Protein AF-F8NIX2-F1 (afdb_monomer_lite)

Sequence (182 aa):
MRDELEQVTLSQRKRVGNVVYKYLLDDLEAAGLGRNFKKLESVPSAPLQVYINSRPGYYGAKGSSIIESVLVQIIDLKTTPIHSFWPLSLSRFTRYFLVPFVACTLISEDLKCSLEEAYEEIIASGNAGQNIHLYEENDKQLDKISRAEFGTKMKEHTEIISMRRKELKDIAKECFLEEATK

Organism: Serpula lacrymans var. lacrymans (strain S7.9) (NCBI:txid578457)

pLDDT: mean 79.54, std 11.04, range [46.66, 94.5]

InterPro domains:
  IPR028094 Restriction of telomere capping protein 4, C-terminal [PF14474] (54-133)

Foldseek 3Di:
DLVLLVCLQAPPVSLVPDPLSVVLLVQCVVVVNHRDCPSVQVDPHHDPSLQQLLAQLVQAPVLLQLQLLVSLVSDDLVPRDPVSQPPHDPSCCCRRGVSLVVQLVVQCVVVVHDSVVSSVVSNVSRNVSCVVPPDDPPPVVSVVRHPDPVVVSSVVSVVVVVVVVVVVVVVVVVVVVVVVVD

Secondary structure (DSSP, 8-state):
-HHHHHHHHH-HHHHHT-HHHHHHHHHHHHTTS-SSSHHHHHSSS--HHHHHHTS-TTTHHHHHHHHHHHHHHHS-TTTS-GGGTTTS-HHHHIIIIIHHHHHHHHHHHHHT--HHHHHHHHHHTTTHHHHHS---TT-HHHHHHHSHHHHHHHHHHHHHHHHHHHHHHHHHHHHHHHHTT-

Structure (mmCIF, N/CA/C/O backbone):
data_AF-F8NIX2-F1
#
_entry.id   AF-F8NIX2-F1
#
loop_
_atom_site.group_PDB
_atom_site.id
_atom_site.type_symbol
_atom_site.label_atom_id
_atom_site.label_alt_id
_atom_site.label_comp_id
_atom_site.label_asym_id
_atom_site.label_entity_id
_atom_site.label_seq_id
_atom_site.pdbx_PDB_ins_code
_atom_site.Cartn_x
_atom_site.Cartn_y
_atom_site.Cartn_z
_atom_site.occupancy
_atom_site.B_iso_or_equiv
_atom_site.auth_seq_id
_atom_site.auth_comp_id
_atom_site.auth_asym_id
_atom_site.auth_atom_id
_atom_site.pdbx_PDB_model_num
ATOM 1 N N . MET A 1 1 ? 5.399 -5.158 13.789 1.00 75.81 1 MET A N 1
ATOM 2 C CA . MET A 1 1 ? 5.234 -4.207 12.667 1.00 75.81 1 MET A CA 1
ATOM 3 C C . MET A 1 1 ? 6.540 -3.725 12.010 1.00 75.81 1 MET A C 1
ATOM 5 O O . MET A 1 1 ? 6.661 -3.924 10.810 1.00 75.81 1 MET A O 1
ATOM 9 N N . ARG A 1 2 ? 7.514 -3.094 12.703 1.00 76.81 2 ARG A N 1
ATOM 10 C CA . ARG A 1 2 ? 8.703 -2.487 12.036 1.00 76.81 2 ARG A CA 1
ATOM 11 C C . ARG A 1 2 ? 9.518 -3.479 11.195 1.00 76.81 2 ARG A C 1
ATOM 13 O O . ARG A 1 2 ? 9.758 -3.213 10.022 1.00 76.81 2 ARG A O 1
ATOM 20 N N . ASP A 1 3 ? 9.871 -4.623 11.772 1.00 81.62 3 ASP A N 1
ATOM 21 C CA . ASP A 1 3 ? 10.661 -5.650 11.079 1.00 81.62 3 ASP A CA 1
ATOM 22 C C . ASP A 1 3 ? 9.901 -6.229 9.882 1.00 81.62 3 ASP A C 1
ATOM 24 O O . ASP A 1 3 ? 10.472 -6.490 8.830 1.00 81.62 3 ASP A O 1
ATOM 28 N N . GLU A 1 4 ? 8.585 -6.388 10.008 1.00 83.81 4 GLU A N 1
ATOM 29 C CA . GLU A 1 4 ? 7.741 -6.906 8.934 1.00 83.81 4 GLU A CA 1
ATOM 30 C C . GLU A 1 4 ? 7.622 -5.913 7.774 1.00 83.81 4 GLU A C 1
ATOM 32 O O . GLU A 1 4 ? 7.772 -6.307 6.617 1.00 83.81 4 GLU A O 1
ATOM 37 N N . LEU A 1 5 ? 7.457 -4.621 8.081 1.00 85.69 5 LEU A N 1
ATOM 38 C CA . LEU A 1 5 ? 7.479 -3.537 7.101 1.00 85.69 5 LEU A CA 1
ATOM 39 C C . LEU A 1 5 ? 8.807 -3.510 6.333 1.00 85.69 5 LEU A C 1
ATOM 41 O O . LEU A 1 5 ? 8.814 -3.385 5.108 1.00 85.69 5 LEU A O 1
ATOM 45 N N . GLU A 1 6 ? 9.933 -3.660 7.030 1.00 84.38 6 GLU A N 1
ATOM 46 C CA . GLU A 1 6 ? 11.252 -3.735 6.402 1.00 84.38 6 GLU A CA 1
ATOM 47 C C . GLU A 1 6 ? 11.368 -4.969 5.495 1.00 84.38 6 GLU A C 1
ATOM 49 O O . GLU A 1 6 ? 11.780 -4.857 4.339 1.00 84.38 6 GLU A O 1
ATOM 54 N N . GLN A 1 7 ? 10.910 -6.135 5.956 1.00 86.19 7 GLN A N 1
ATOM 55 C CA . GLN A 1 7 ? 10.922 -7.371 5.169 1.00 86.19 7 GLN A CA 1
ATOM 56 C C . GLN A 1 7 ? 10.080 -7.260 3.891 1.00 86.19 7 GLN A C 1
ATOM 58 O O . GLN A 1 7 ? 10.563 -7.624 2.816 1.00 86.19 7 GLN A O 1
ATOM 63 N N . VAL A 1 8 ? 8.849 -6.738 3.965 1.00 86.88 8 VAL A N 1
ATOM 64 C CA . VAL A 1 8 ? 8.004 -6.553 2.771 1.00 86.88 8 VAL A CA 1
ATOM 65 C C . VAL A 1 8 ? 8.493 -5.406 1.888 1.00 86.88 8 VAL A C 1
ATOM 67 O O . VAL A 1 8 ? 8.231 -5.407 0.688 1.00 86.88 8 VAL A O 1
ATOM 70 N N . THR A 1 9 ? 9.256 -4.454 2.423 1.00 85.50 9 THR A N 1
ATOM 71 C CA . THR A 1 9 ? 9.874 -3.390 1.620 1.00 85.50 9 THR A CA 1
ATOM 72 C C . THR A 1 9 ? 11.096 -3.909 0.869 1.00 85.50 9 THR A C 1
ATOM 74 O O . THR A 1 9 ? 11.211 -3.680 -0.332 1.00 85.50 9 THR A O 1
ATOM 77 N N . LEU A 1 10 ? 11.982 -4.666 1.517 1.00 83.62 10 LEU A N 1
ATOM 78 C CA . LEU A 1 10 ? 13.272 -5.070 0.947 1.00 83.62 10 LEU A CA 1
ATOM 79 C C . LEU A 1 10 ? 13.229 -6.397 0.178 1.00 83.62 10 LEU A C 1
ATOM 81 O O . LEU A 1 10 ? 14.009 -6.592 -0.752 1.00 83.62 10 LEU A O 1
ATOM 85 N N . SER A 1 11 ? 12.326 -7.318 0.525 1.00 83.25 11 SER A N 1
ATOM 86 C CA . SER A 1 11 ? 12.338 -8.680 -0.016 1.00 83.25 11 SER A CA 1
ATOM 87 C C . SER A 1 11 ? 11.112 -8.992 -0.867 1.00 83.25 11 SER A C 1
ATOM 89 O O . SER A 1 11 ? 9.999 -9.172 -0.371 1.00 83.25 11 SER A O 1
ATOM 91 N N . GLN A 1 12 ? 11.335 -9.183 -2.170 1.00 80.19 12 GLN A N 1
ATOM 92 C CA . GLN A 1 12 ? 10.285 -9.644 -3.083 1.00 80.19 12 GLN A CA 1
ATOM 93 C C . GLN A 1 12 ? 9.720 -11.004 -2.665 1.00 80.19 12 GLN A C 1
ATOM 95 O O . GLN A 1 12 ? 8.513 -11.214 -2.742 1.00 80.19 12 GLN A O 1
ATOM 100 N N . ARG A 1 13 ? 10.566 -11.914 -2.163 1.00 81.75 13 ARG A N 1
ATOM 101 C CA . ARG A 1 13 ? 10.117 -13.228 -1.682 1.00 81.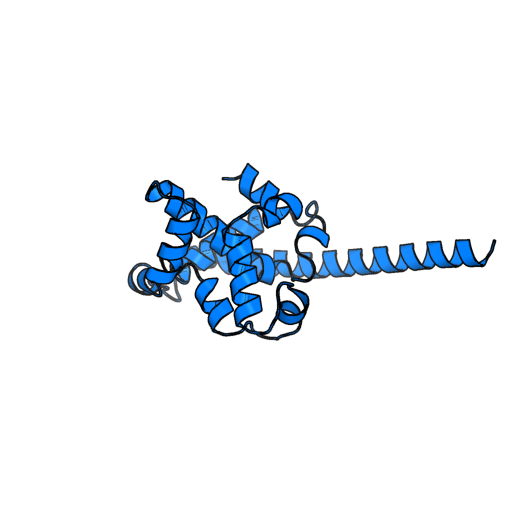75 13 ARG A CA 1
ATOM 102 C C . ARG A 1 13 ? 9.131 -13.087 -0.521 1.00 81.75 13 ARG A C 1
ATOM 104 O O . ARG A 1 13 ? 8.140 -13.806 -0.486 1.00 81.75 13 ARG A O 1
ATOM 111 N N . LYS A 1 14 ? 9.394 -12.166 0.410 1.00 84.50 14 LYS A N 1
ATOM 112 C CA . LYS A 1 14 ? 8.500 -11.907 1.547 1.00 84.50 14 LYS A CA 1
ATOM 113 C C . LYS A 1 14 ? 7.189 -11.257 1.103 1.00 84.50 14 LYS A C 1
ATOM 115 O O . LYS A 1 14 ? 6.147 -11.616 1.634 1.00 84.50 14 LYS A O 1
ATOM 120 N N . ARG A 1 15 ? 7.220 -10.393 0.080 1.00 87.94 15 ARG A N 1
ATOM 121 C CA . ARG A 1 15 ? 6.002 -9.809 -0.512 1.00 87.94 15 ARG A CA 1
ATOM 122 C C . ARG A 1 15 ? 5.093 -10.825 -1.177 1.00 87.94 15 ARG A C 1
ATOM 124 O O . ARG A 1 15 ? 3.893 -10.759 -0.983 1.00 87.94 15 ARG A O 1
ATOM 131 N N . VAL A 1 16 ? 5.641 -11.762 -1.948 1.00 83.06 16 VAL A N 1
ATOM 132 C CA . VAL A 1 16 ? 4.820 -12.743 -2.682 1.00 83.06 16 VAL A CA 1
ATOM 133 C C . VAL A 1 16 ? 3.971 -13.607 -1.739 1.00 83.06 16 VAL A C 1
ATOM 135 O O . VAL A 1 16 ? 2.891 -14.038 -2.125 1.00 83.06 16 VAL A O 1
ATOM 138 N N . GLY A 1 17 ? 4.426 -13.828 -0.502 1.00 82.12 17 GLY A N 1
ATOM 139 C CA . GLY A 1 17 ? 3.650 -14.523 0.528 1.00 82.12 17 GLY A CA 1
ATOM 140 C C . GLY A 1 17 ? 2.674 -13.641 1.316 1.00 82.12 17 GLY A C 1
ATOM 141 O O . GLY A 1 17 ? 1.972 -14.161 2.173 1.00 82.12 17 GLY A O 1
ATOM 142 N N . ASN A 1 18 ? 2.640 -12.329 1.076 1.00 90.38 18 ASN A N 1
ATOM 143 C CA . ASN A 1 18 ? 1.784 -11.396 1.801 1.00 90.38 18 ASN A CA 1
ATOM 144 C C . ASN A 1 18 ? 0.421 -11.248 1.105 1.00 90.38 18 ASN A C 1
ATOM 146 O O . ASN A 1 18 ? 0.353 -11.000 -0.101 1.00 90.38 18 ASN A O 1
ATOM 150 N N . VAL A 1 19 ? -0.664 -11.359 1.872 1.00 91.12 19 VAL A N 1
ATOM 151 C CA . VAL A 1 19 ? -2.031 -11.321 1.332 1.00 91.12 19 VAL A CA 1
ATOM 152 C C . VAL A 1 19 ? -2.386 -9.980 0.687 1.00 91.12 19 VAL A C 1
ATOM 154 O O . VAL A 1 19 ? -2.926 -9.957 -0.415 1.00 91.12 19 VAL A O 1
ATOM 157 N N . VAL A 1 20 ? -1.985 -8.857 1.286 1.00 91.56 20 VAL A N 1
ATOM 158 C CA . VAL A 1 20 ? -2.256 -7.517 0.738 1.00 91.56 20 VAL A CA 1
ATOM 159 C C . VAL A 1 20 ? -1.549 -7.337 -0.607 1.00 91.56 20 VAL A C 1
ATOM 161 O O . VAL A 1 20 ? -2.107 -6.775 -1.549 1.00 91.56 20 VAL A O 1
ATOM 164 N N . TYR A 1 21 ? -0.330 -7.871 -0.733 1.00 92.25 21 TYR A N 1
ATOM 165 C CA . TYR A 1 21 ? 0.396 -7.869 -2.002 1.00 92.25 21 TYR A CA 1
ATOM 166 C C . TYR A 1 21 ? -0.322 -8.705 -3.066 1.00 92.25 21 TYR A C 1
ATOM 168 O O . TYR A 1 21 ? -0.416 -8.287 -4.219 1.00 92.25 21 TYR A O 1
ATOM 176 N N . LYS A 1 22 ? -0.844 -9.875 -2.682 1.00 92.94 22 LYS A N 1
ATOM 177 C CA . LYS A 1 22 ? -1.629 -10.737 -3.569 1.00 92.94 22 LYS A CA 1
ATOM 178 C C . LYS A 1 22 ? -2.894 -10.027 -4.059 1.00 92.94 22 LYS A C 1
ATOM 180 O O . LYS A 1 22 ? -3.124 -10.021 -5.263 1.00 92.94 22 LYS A O 1
ATOM 185 N N . TYR A 1 23 ? -3.643 -9.367 -3.177 1.00 92.12 23 TYR A N 1
ATOM 186 C CA . TYR A 1 23 ? -4.849 -8.631 -3.564 1.00 92.12 23 TYR A CA 1
ATOM 187 C C . TYR A 1 23 ? -4.561 -7.473 -4.514 1.00 92.12 23 TYR A C 1
ATOM 189 O O . TYR A 1 23 ? -5.266 -7.318 -5.506 1.00 92.12 23 TYR A O 1
ATOM 197 N N . LEU A 1 24 ? -3.458 -6.743 -4.320 1.00 91.50 24 LEU A N 1
ATOM 198 C CA . LEU A 1 24 ? -3.023 -5.758 -5.311 1.00 91.50 24 LEU A CA 1
ATOM 199 C C . LEU A 1 24 ? -2.782 -6.402 -6.688 1.00 91.50 24 LEU A C 1
ATOM 201 O O . LEU A 1 24 ? -3.154 -5.829 -7.708 1.00 91.50 24 LEU A O 1
ATOM 205 N N . LEU A 1 25 ? -2.145 -7.575 -6.755 1.00 92.38 25 LEU A N 1
ATOM 206 C CA . LEU A 1 25 ? -1.938 -8.263 -8.035 1.00 92.38 25 LEU A CA 1
ATOM 207 C C . LEU A 1 25 ? -3.256 -8.731 -8.666 1.00 92.38 25 LEU A C 1
ATOM 209 O O . LEU A 1 25 ? -3.385 -8.655 -9.889 1.00 92.38 25 LEU A O 1
ATOM 213 N N . ASP A 1 26 ? -4.210 -9.177 -7.851 1.00 92.62 26 ASP A N 1
ATOM 214 C CA . ASP A 1 26 ? -5.545 -9.593 -8.289 1.00 92.62 26 ASP A CA 1
ATOM 215 C C . ASP A 1 26 ? -6.339 -8.399 -8.843 1.00 92.62 26 ASP A C 1
ATOM 217 O O . ASP A 1 26 ? -6.904 -8.485 -9.935 1.00 92.62 26 ASP A O 1
ATOM 221 N N . ASP A 1 27 ? -6.279 -7.244 -8.177 1.00 90.94 27 ASP A N 1
ATOM 222 C CA . ASP A 1 27 ? -6.886 -5.992 -8.643 1.00 90.94 27 ASP A CA 1
ATOM 223 C C . ASP A 1 27 ? -6.307 -5.532 -9.986 1.00 90.94 27 ASP A C 1
ATOM 225 O O . ASP A 1 27 ? -7.025 -5.056 -10.871 1.00 90.94 27 ASP A O 1
ATOM 229 N N . LEU A 1 28 ? -4.992 -5.677 -10.168 1.00 91.88 28 LEU A N 1
ATOM 230 C CA . LEU A 1 28 ? -4.330 -5.339 -11.427 1.00 91.88 28 LEU A CA 1
ATOM 231 C C . LEU A 1 28 ? -4.724 -6.290 -12.556 1.00 91.88 28 LEU A C 1
ATOM 233 O O . LEU A 1 28 ? -4.898 -5.854 -13.697 1.00 91.88 28 LEU A O 1
ATOM 237 N N . GLU A 1 29 ? -4.869 -7.577 -12.256 1.00 93.31 29 GLU A N 1
ATOM 238 C CA . GLU A 1 29 ? -5.353 -8.565 -13.212 1.00 93.31 29 GLU A CA 1
ATOM 239 C C . GLU A 1 29 ? -6.797 -8.276 -13.629 1.00 93.31 29 GLU A C 1
ATOM 241 O O . GLU A 1 29 ? -7.063 -8.163 -14.828 1.00 93.31 29 GLU A O 1
ATOM 246 N N . ALA A 1 30 ? -7.687 -8.036 -12.664 1.00 91.31 30 ALA A N 1
ATOM 247 C CA . ALA A 1 30 ? -9.081 -7.668 -12.906 1.00 91.31 30 ALA A CA 1
ATOM 248 C C . ALA A 1 30 ? -9.213 -6.373 -13.728 1.00 91.31 30 ALA A C 1
ATOM 250 O O . ALA A 1 30 ? -10.105 -6.248 -14.566 1.00 91.31 30 ALA A O 1
ATOM 251 N N . ALA A 1 31 ? -8.286 -5.427 -13.553 1.00 89.88 31 ALA A N 1
ATOM 252 C CA . ALA A 1 31 ? -8.230 -4.189 -14.326 1.00 89.88 31 ALA A CA 1
ATOM 253 C C . ALA A 1 31 ? -7.566 -4.328 -15.717 1.00 89.88 31 ALA A C 1
ATOM 255 O O . ALA A 1 31 ? -7.331 -3.321 -16.388 1.00 89.88 31 ALA A O 1
ATOM 256 N N . GLY A 1 32 ? -7.207 -5.540 -16.160 1.00 89.50 32 GLY A N 1
ATOM 257 C CA . GLY A 1 32 ? -6.559 -5.781 -17.460 1.00 89.50 32 GLY A CA 1
ATOM 258 C C . GLY A 1 32 ? -5.083 -5.356 -17.528 1.00 89.50 32 GLY A C 1
ATOM 259 O O . GLY A 1 32 ? -4.450 -5.383 -18.595 1.00 89.50 32 GLY A O 1
ATOM 260 N N . LEU A 1 33 ? -4.492 -4.985 -16.388 1.00 88.31 33 LEU A N 1
ATOM 261 C CA . LEU A 1 33 ? -3.075 -4.640 -16.278 1.00 88.31 33 LEU A CA 1
ATOM 262 C C . LEU A 1 33 ? -2.186 -5.889 -16.133 1.00 88.31 33 LEU A C 1
ATOM 264 O O . LEU A 1 33 ? -0.998 -5.846 -16.464 1.00 88.31 33 LEU A O 1
ATOM 268 N N . GLY A 1 34 ? -2.787 -7.017 -15.750 1.00 89.50 34 GLY A N 1
ATOM 269 C CA . GLY A 1 34 ? -2.106 -8.284 -15.492 1.00 89.50 34 GLY A CA 1
ATOM 270 C C . GLY A 1 34 ? -1.354 -8.276 -14.159 1.00 89.50 34 GLY A C 1
ATOM 271 O O . GLY A 1 34 ? -1.281 -7.264 -13.469 1.00 89.50 34 GLY A O 1
ATOM 272 N N . ARG A 1 35 ? -0.736 -9.405 -13.804 1.00 86.81 35 ARG A N 1
ATOM 273 C CA . ARG A 1 35 ? -0.067 -9.603 -12.504 1.00 86.81 35 ARG A CA 1
ATOM 274 C C . ARG A 1 35 ? 1.366 -9.063 -12.451 1.00 86.81 35 ARG A C 1
ATOM 276 O O . ARG A 1 35 ? 2.290 -9.735 -11.998 1.00 86.81 35 ARG A O 1
ATOM 283 N N . ASN A 1 36 ? 1.586 -7.861 -12.977 1.00 83.38 36 ASN A N 1
ATOM 284 C CA . ASN A 1 36 ? 2.855 -7.151 -12.832 1.00 83.38 36 ASN A CA 1
ATOM 285 C C . ASN A 1 36 ? 2.647 -5.635 -12.850 1.00 83.38 36 ASN A C 1
ATOM 287 O O . ASN A 1 36 ? 1.669 -5.122 -13.386 1.00 83.38 36 ASN A O 1
ATOM 291 N N . PHE A 1 37 ? 3.619 -4.899 -12.317 1.00 87.44 37 PHE A N 1
ATOM 292 C CA . PHE A 1 37 ? 3.472 -3.455 -12.175 1.00 87.44 37 PHE A CA 1
ATOM 293 C C . PHE A 1 37 ? 3.892 -2.632 -13.401 1.00 87.44 37 PHE A C 1
ATOM 295 O O . PHE A 1 37 ? 3.788 -1.408 -13.360 1.00 87.44 37 PHE A O 1
ATOM 302 N N . LYS A 1 38 ? 4.364 -3.248 -14.499 1.00 86.88 38 LYS A N 1
ATOM 303 C CA . LYS A 1 38 ? 4.883 -2.490 -15.656 1.00 86.88 38 LYS A CA 1
ATOM 304 C C . LYS A 1 38 ? 3.799 -1.616 -16.277 1.00 86.88 38 LYS A C 1
ATOM 306 O O . LYS A 1 38 ? 4.034 -0.440 -16.539 1.00 86.88 38 LYS A O 1
ATOM 311 N N . LYS A 1 39 ? 2.608 -2.187 -16.484 1.00 86.94 39 LYS A N 1
ATOM 312 C CA . LYS A 1 39 ? 1.482 -1.441 -17.053 1.00 86.94 39 LYS A CA 1
ATOM 313 C C . LYS A 1 39 ? 0.959 -0.385 -16.083 1.00 86.94 39 LYS A C 1
ATOM 315 O O . LYS A 1 39 ? 0.644 0.717 -16.519 1.00 86.94 39 LYS A O 1
ATOM 320 N N . LEU A 1 40 ? 0.942 -0.690 -14.781 1.00 87.25 40 LEU A N 1
ATOM 321 C CA . LEU A 1 40 ? 0.563 0.278 -13.754 1.00 87.25 40 LEU A CA 1
ATOM 322 C C . LEU A 1 40 ? 1.487 1.503 -13.775 1.00 87.25 40 LEU A C 1
ATOM 324 O O . LEU A 1 40 ? 0.988 2.621 -13.790 1.00 87.25 40 LEU A O 1
ATOM 328 N N . GLU A 1 41 ? 2.808 1.316 -13.836 1.00 87.50 41 GLU A N 1
ATOM 329 C CA . GLU A 1 41 ? 3.754 2.441 -13.911 1.00 87.50 41 GLU A CA 1
ATOM 330 C C . GLU A 1 41 ? 3.575 3.267 -15.194 1.00 87.50 41 GLU A C 1
ATOM 332 O O . GLU A 1 41 ? 3.731 4.484 -15.171 1.00 87.50 41 GLU A O 1
ATOM 337 N N . SER A 1 42 ? 3.221 2.618 -16.309 1.00 84.31 4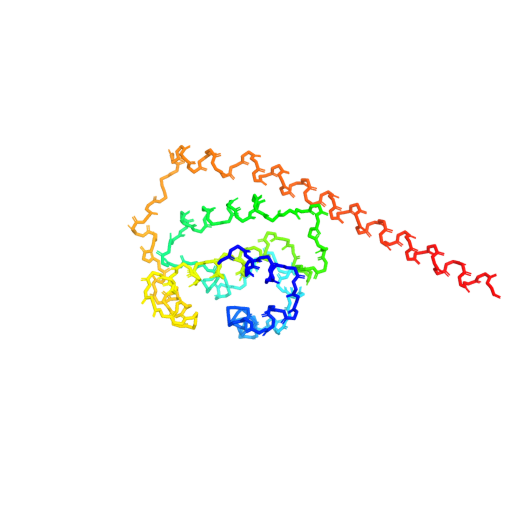2 SER A N 1
ATOM 338 C CA . SER A 1 42 ? 3.089 3.282 -17.612 1.00 84.31 42 SER A CA 1
ATOM 339 C C . SER A 1 42 ? 1.847 4.164 -17.765 1.00 84.31 42 SER A C 1
ATOM 341 O O . SER A 1 42 ? 1.803 4.987 -18.678 1.00 84.31 42 SER A O 1
ATOM 343 N N . VAL A 1 43 ? 0.837 4.003 -16.902 1.00 81.31 43 VAL A N 1
ATOM 344 C CA . VAL A 1 43 ? -0.386 4.814 -16.950 1.00 81.31 43 VAL A CA 1
ATOM 345 C C . VAL A 1 43 ? -0.284 6.015 -16.003 1.00 81.31 43 VAL A C 1
ATOM 347 O O . VAL A 1 43 ? 0.176 5.858 -14.868 1.00 81.31 43 VAL A O 1
ATOM 350 N N . PRO A 1 44 ? -0.736 7.214 -16.419 1.00 79.56 44 PRO A N 1
ATOM 351 C CA . PRO A 1 44 ? -0.628 8.428 -15.606 1.00 79.56 44 PRO A CA 1
ATOM 352 C C . PRO A 1 44 ? -1.412 8.325 -14.291 1.00 79.56 44 PRO A C 1
ATOM 354 O O . PRO A 1 44 ? -0.991 8.863 -13.270 1.00 79.56 44 PRO A O 1
ATOM 357 N N . SER A 1 45 ? -2.516 7.580 -14.297 1.00 81.25 45 SER A N 1
ATOM 358 C CA . SER A 1 45 ? -3.318 7.254 -13.122 1.00 81.25 45 SER A CA 1
ATOM 359 C C . SER A 1 45 ? -3.657 5.765 -13.111 1.00 81.25 45 SER A C 1
ATOM 361 O O . SER A 1 45 ? -3.825 5.144 -14.161 1.00 81.25 45 SER A O 1
ATOM 363 N N . ALA A 1 46 ? -3.730 5.170 -11.917 1.00 85.31 46 ALA A N 1
ATOM 364 C CA . ALA A 1 46 ? -4.218 3.802 -11.783 1.00 85.31 46 ALA A CA 1
ATOM 365 C C . ALA A 1 46 ? -5.701 3.714 -12.186 1.00 85.31 46 ALA A C 1
ATOM 367 O O . ALA A 1 46 ? -6.442 4.676 -11.957 1.00 85.31 46 ALA A O 1
ATOM 368 N N . PRO A 1 47 ? -6.153 2.566 -12.726 1.00 88.38 47 PRO A N 1
ATOM 369 C CA . PRO A 1 47 ? -7.572 2.286 -12.895 1.00 88.38 47 PRO A CA 1
ATOM 370 C C . PRO A 1 47 ? -8.340 2.547 -11.600 1.00 88.38 47 PRO A C 1
ATOM 372 O O . PRO A 1 47 ? -7.829 2.280 -10.509 1.00 88.38 47 PRO A O 1
ATOM 375 N N . LEU A 1 48 ? -9.568 3.054 -11.725 1.00 84.50 48 LEU A N 1
ATOM 376 C CA . LEU A 1 48 ? -10.360 3.510 -10.583 1.00 84.50 48 LEU A CA 1
ATOM 377 C C . LEU A 1 48 ? -10.474 2.440 -9.490 1.00 84.50 48 LEU A C 1
ATOM 379 O O . LEU A 1 48 ? -10.297 2.762 -8.322 1.00 84.50 48 LEU A O 1
ATOM 383 N N . GLN A 1 49 ? -10.690 1.177 -9.866 1.00 84.06 49 GLN A N 1
ATOM 384 C CA . GLN A 1 49 ? -10.829 0.090 -8.898 1.00 84.06 49 GLN A CA 1
ATOM 385 C C . GLN A 1 49 ? -9.538 -0.170 -8.113 1.00 84.06 49 GLN A C 1
ATOM 387 O O . GLN A 1 49 ? -9.574 -0.236 -6.891 1.00 84.06 49 GLN A O 1
ATOM 392 N N . VAL A 1 50 ? -8.390 -0.216 -8.797 1.00 86.44 50 VAL A N 1
ATOM 393 C CA . VAL A 1 50 ? -7.068 -0.360 -8.161 1.00 86.44 50 VAL A CA 1
ATOM 394 C C . VAL A 1 50 ? -6.820 0.799 -7.197 1.00 86.44 50 VAL A C 1
ATOM 396 O O . VAL A 1 50 ? -6.314 0.609 -6.095 1.00 86.44 50 VAL A O 1
ATOM 399 N N . TYR A 1 51 ? -7.193 2.016 -7.603 1.00 85.25 51 TYR A N 1
ATOM 400 C CA . TYR A 1 51 ? -7.088 3.187 -6.743 1.00 85.25 51 TYR A CA 1
ATOM 401 C C . TYR A 1 51 ? -7.990 3.077 -5.512 1.00 85.25 51 TYR A C 1
ATOM 403 O O . TYR A 1 51 ? -7.496 3.290 -4.413 1.00 85.25 51 TYR A O 1
ATOM 411 N N . ILE A 1 52 ? -9.271 2.734 -5.675 1.00 81.75 52 ILE A N 1
ATOM 412 C CA . ILE A 1 52 ? -10.229 2.600 -4.568 1.00 81.75 52 ILE A CA 1
ATOM 413 C C . ILE A 1 52 ? -9.763 1.530 -3.579 1.00 81.75 52 ILE A C 1
ATOM 415 O O . ILE A 1 52 ? -9.668 1.821 -2.392 1.00 81.75 52 ILE A O 1
ATOM 419 N N . ASN A 1 53 ? -9.389 0.347 -4.065 1.00 83.88 53 ASN A N 1
ATOM 420 C CA . ASN A 1 53 ? -8.992 -0.780 -3.218 1.00 83.88 53 ASN A CA 1
ATOM 421 C C . ASN A 1 53 ? -7.658 -0.555 -2.493 1.00 83.88 53 ASN A C 1
ATOM 423 O O . ASN A 1 53 ? -7.382 -1.163 -1.464 1.00 83.88 53 ASN A O 1
ATOM 427 N N . SER A 1 54 ? -6.829 0.355 -3.007 1.00 82.31 54 SER A N 1
ATOM 428 C CA . SER A 1 54 ? -5.580 0.759 -2.357 1.00 82.31 54 SER A CA 1
ATOM 429 C C . SER A 1 54 ? -5.749 1.926 -1.381 1.00 82.31 54 SER A C 1
ATOM 431 O O . SER A 1 54 ? -4.772 2.369 -0.775 1.00 82.31 54 SER A O 1
ATOM 433 N N . ARG A 1 55 ? -6.954 2.487 -1.234 1.00 81.00 55 ARG A N 1
ATOM 434 C CA . ARG A 1 55 ? -7.210 3.517 -0.224 1.00 81.00 55 ARG A CA 1
ATOM 435 C C . ARG A 1 55 ? -7.674 2.837 1.055 1.00 81.00 55 ARG A C 1
ATOM 437 O O . ARG A 1 55 ? -8.674 2.131 1.014 1.00 81.00 55 ARG A O 1
ATOM 444 N N . PRO A 1 56 ? -7.025 3.090 2.201 1.00 76.06 56 PRO A N 1
ATOM 445 C CA . PRO A 1 56 ? -7.515 2.603 3.477 1.00 76.06 56 PRO A CA 1
ATOM 446 C C . PRO A 1 56 ? -8.782 3.377 3.869 1.00 76.06 56 PRO A C 1
ATOM 448 O O . PRO A 1 56 ? -8.721 4.388 4.571 1.00 76.06 56 PRO A O 1
ATOM 451 N N . GLY A 1 57 ? -9.934 2.918 3.374 1.00 76.94 57 GLY A N 1
ATOM 452 C CA . GLY A 1 57 ? -11.245 3.542 3.556 1.00 76.94 57 GLY A CA 1
ATOM 453 C C . GLY A 1 57 ? -11.606 3.780 5.018 1.00 76.94 57 GLY A C 1
ATOM 454 O O . GLY A 1 57 ? -12.131 4.839 5.369 1.00 76.94 57 GLY A O 1
ATOM 455 N N . TYR A 1 58 ? -11.198 2.840 5.870 1.00 77.44 58 TYR A N 1
ATOM 456 C CA . TYR A 1 58 ? -11.294 2.896 7.327 1.00 77.44 58 TYR A CA 1
ATOM 457 C C . TYR A 1 58 ? -10.667 4.169 7.925 1.00 77.44 58 TYR A C 1
ATOM 459 O O . TYR A 1 58 ? -11.286 4.860 8.728 1.00 77.44 58 TYR A O 1
ATOM 467 N N . TYR A 1 59 ? -9.466 4.548 7.474 1.00 82.00 59 TYR A N 1
ATOM 468 C CA . TYR A 1 59 ? -8.729 5.712 7.987 1.00 82.00 59 TYR A CA 1
ATOM 469 C C . TYR A 1 59 ? -8.946 6.997 7.167 1.00 82.00 59 TYR A C 1
ATOM 471 O O . TYR A 1 59 ? -8.539 8.090 7.575 1.00 82.00 59 TYR A O 1
ATOM 479 N N . GLY A 1 60 ? -9.571 6.885 5.993 1.00 80.69 60 GLY A N 1
ATOM 480 C CA . GLY A 1 60 ? -9.846 8.010 5.107 1.00 80.69 60 GLY A CA 1
ATOM 481 C C . GLY A 1 60 ? -8.587 8.667 4.532 1.00 80.69 60 GLY A C 1
ATOM 482 O O . GLY A 1 60 ? -7.457 8.189 4.675 1.00 80.69 60 GLY A O 1
ATOM 483 N N . ALA A 1 61 ? -8.777 9.798 3.846 1.00 78.44 61 ALA A N 1
ATOM 484 C CA . ALA A 1 61 ? -7.681 10.519 3.193 1.00 78.44 61 ALA A CA 1
ATOM 485 C C . ALA A 1 61 ? -6.654 11.058 4.204 1.00 78.44 61 ALA A C 1
ATOM 487 O O . ALA A 1 61 ? -5.454 10.963 3.963 1.00 78.44 61 ALA A O 1
ATOM 488 N N . LYS A 1 62 ? -7.116 11.559 5.358 1.00 81.06 62 LYS A N 1
ATOM 489 C CA . LYS A 1 62 ? -6.252 12.070 6.429 1.00 81.06 62 LYS A CA 1
ATOM 490 C C . LYS A 1 62 ? -5.325 10.989 6.983 1.00 81.06 62 LYS A C 1
ATOM 492 O O . LYS A 1 62 ? -4.114 11.192 7.009 1.00 81.06 62 LYS A O 1
ATOM 497 N N . GLY A 1 63 ? -5.868 9.835 7.374 1.00 83.56 63 GLY A N 1
ATOM 498 C CA . GLY A 1 63 ? -5.047 8.741 7.888 1.00 83.56 63 GLY A CA 1
ATOM 499 C C . GLY A 1 63 ? -4.122 8.146 6.826 1.00 83.56 63 GLY A C 1
ATOM 500 O O . GLY A 1 63 ? -2.957 7.893 7.119 1.00 83.56 63 GLY A O 1
ATOM 501 N N . SER A 1 64 ? -4.582 8.044 5.571 1.00 83.50 64 SER A N 1
ATOM 502 C CA . SER A 1 64 ? -3.725 7.649 4.438 1.00 83.50 64 SER A CA 1
ATOM 503 C C . SER A 1 64 ? -2.493 8.549 4.316 1.00 83.50 64 SER A C 1
ATOM 505 O O . SER A 1 64 ? -1.376 8.049 4.205 1.00 83.50 64 SER A O 1
ATOM 507 N N . SER A 1 65 ? -2.687 9.872 4.377 1.00 82.00 65 SER A N 1
ATOM 508 C CA . SER A 1 65 ? -1.597 10.847 4.288 1.00 82.00 65 SER A CA 1
ATOM 509 C C . SER A 1 65 ? -0.630 10.737 5.464 1.00 82.00 65 SER A C 1
ATOM 511 O O . SER A 1 65 ? 0.577 10.799 5.258 1.00 82.00 65 SER A O 1
ATOM 513 N N . ILE A 1 66 ? -1.131 10.524 6.686 1.00 84.31 66 ILE A N 1
ATOM 514 C CA . ILE A 1 66 ? -0.279 10.321 7.867 1.00 84.31 66 ILE A CA 1
ATOM 515 C C . ILE A 1 66 ? 0.583 9.065 7.692 1.00 84.31 66 ILE A C 1
ATOM 517 O O . ILE A 1 66 ? 1.798 9.133 7.875 1.00 84.31 66 ILE A O 1
ATOM 521 N N . ILE A 1 67 ? -0.019 7.941 7.286 1.00 88.50 67 ILE A N 1
ATOM 522 C CA . ILE A 1 67 ? 0.704 6.687 7.034 1.00 88.50 67 ILE A CA 1
ATOM 523 C C . ILE A 1 67 ? 1.759 6.892 5.936 1.00 88.50 67 ILE A C 1
ATOM 525 O O . ILE A 1 67 ? 2.920 6.538 6.134 1.00 88.50 67 ILE A O 1
ATOM 529 N N . GLU A 1 68 ? 1.394 7.506 4.805 1.00 85.19 68 GLU A N 1
ATOM 530 C CA . GLU A 1 68 ? 2.316 7.779 3.693 1.00 85.19 68 GLU A CA 1
ATOM 531 C C . GLU A 1 68 ? 3.495 8.666 4.138 1.00 85.19 68 GLU A C 1
ATOM 533 O O . GLU A 1 68 ? 4.651 8.355 3.836 1.00 85.19 68 GLU A O 1
ATOM 538 N N . SER A 1 69 ? 3.239 9.724 4.914 1.00 80.50 69 SER A N 1
ATOM 539 C CA . SER A 1 69 ? 4.285 10.608 5.441 1.00 80.50 69 SER A CA 1
ATOM 540 C C . SER A 1 69 ? 5.231 9.899 6.409 1.00 80.50 69 SER A C 1
ATOM 542 O O . SER A 1 69 ? 6.442 10.111 6.335 1.00 80.50 69 SER A O 1
ATOM 544 N N . VAL A 1 70 ? 4.711 9.041 7.290 1.00 84.88 70 VAL A N 1
ATOM 545 C CA . VAL A 1 70 ? 5.527 8.260 8.232 1.00 84.88 70 VAL A CA 1
ATOM 546 C C . VAL A 1 70 ? 6.374 7.225 7.489 1.00 84.88 70 VAL A C 1
ATOM 548 O O . VAL A 1 70 ? 7.572 7.107 7.746 1.00 84.88 70 VAL A O 1
ATOM 551 N N . LEU A 1 71 ? 5.795 6.522 6.512 1.00 85.69 71 LEU A N 1
ATOM 552 C CA . LEU A 1 71 ? 6.505 5.524 5.708 1.00 85.69 71 LEU A CA 1
ATOM 553 C C . LEU A 1 71 ? 7.721 6.118 4.993 1.00 85.69 71 LEU A C 1
ATOM 555 O O . LEU A 1 71 ? 8.800 5.533 5.024 1.00 85.69 71 LEU A O 1
ATOM 559 N N . VAL A 1 72 ? 7.586 7.308 4.410 1.00 75.44 72 VAL A N 1
ATOM 560 C CA . VAL A 1 72 ? 8.696 7.980 3.710 1.00 75.44 72 VAL A CA 1
ATOM 561 C C . VAL A 1 72 ? 9.809 8.443 4.656 1.00 75.44 72 VAL A C 1
ATOM 563 O O . VAL A 1 72 ? 10.942 8.645 4.224 1.00 75.44 72 VAL A O 1
ATOM 566 N N . GLN A 1 73 ? 9.532 8.588 5.952 1.00 75.44 73 GLN A N 1
ATOM 567 C CA . GLN A 1 73 ? 10.569 8.862 6.948 1.00 75.44 73 GLN A CA 1
ATOM 568 C C . GLN A 1 73 ? 11.284 7.594 7.422 1.00 75.44 73 GLN A C 1
ATOM 570 O O . GLN A 1 73 ? 12.468 7.662 7.746 1.00 75.44 73 GLN A O 1
ATOM 575 N N . ILE A 1 74 ? 10.579 6.460 7.466 1.00 78.88 74 ILE A N 1
ATOM 576 C CA . ILE A 1 74 ? 11.112 5.182 7.957 1.00 78.88 74 ILE A CA 1
ATOM 577 C C . ILE A 1 74 ? 11.903 4.443 6.874 1.00 78.88 74 ILE A C 1
ATOM 579 O O . ILE A 1 74 ? 12.901 3.793 7.186 1.00 78.88 74 ILE A O 1
ATOM 583 N N . ILE A 1 75 ? 11.472 4.524 5.615 1.00 77.94 75 ILE A N 1
ATOM 584 C CA . ILE A 1 75 ? 12.162 3.873 4.501 1.00 77.94 75 ILE A CA 1
ATOM 585 C C . ILE A 1 75 ? 13.425 4.673 4.181 1.00 77.94 75 ILE A C 1
ATOM 587 O O . ILE A 1 75 ? 13.360 5.771 3.626 1.00 77.94 75 ILE A O 1
ATOM 591 N N . ASP A 1 76 ? 14.587 4.108 4.504 1.00 74.69 76 ASP A N 1
ATOM 592 C CA . ASP A 1 76 ? 15.863 4.703 4.126 1.00 74.69 76 ASP A CA 1
ATOM 593 C C . ASP A 1 76 ? 16.139 4.473 2.636 1.00 74.69 76 ASP A C 1
ATOM 595 O O . ASP A 1 76 ? 16.457 3.379 2.167 1.00 74.69 76 ASP A O 1
ATOM 599 N N . LEU A 1 77 ? 16.029 5.556 1.878 1.00 66.19 77 LEU A N 1
ATOM 600 C CA . LEU A 1 77 ? 16.180 5.582 0.428 1.00 66.19 77 LEU A CA 1
ATOM 601 C C . LEU A 1 77 ? 17.618 5.382 -0.039 1.00 66.19 77 LEU A C 1
ATOM 603 O O . LEU A 1 77 ? 17.845 4.987 -1.184 1.00 66.19 77 LEU A O 1
ATOM 607 N N . LYS A 1 78 ? 18.600 5.624 0.835 1.00 67.81 78 LYS A N 1
ATOM 608 C CA . LYS A 1 78 ? 20.007 5.378 0.512 1.00 67.81 78 LYS A CA 1
ATOM 609 C C . LYS A 1 78 ? 20.302 3.885 0.530 1.00 67.81 78 LYS A C 1
ATOM 611 O O . LYS A 1 78 ? 21.024 3.406 -0.347 1.00 67.81 78 LYS A O 1
ATOM 616 N N . THR A 1 79 ? 19.727 3.154 1.476 1.00 72.75 79 THR A N 1
ATOM 617 C CA . THR A 1 79 ? 19.997 1.724 1.675 1.00 72.75 79 THR A CA 1
ATOM 618 C C . THR A 1 79 ? 18.975 0.815 0.999 1.00 72.75 79 THR A C 1
ATOM 620 O O . THR A 1 79 ? 19.319 -0.314 0.658 1.00 72.75 79 THR A O 1
ATOM 623 N N . THR A 1 80 ? 17.763 1.298 0.707 1.00 76.88 80 THR A N 1
ATOM 624 C CA . THR A 1 80 ? 16.743 0.509 0.002 1.00 76.88 80 THR A CA 1
ATOM 625 C C . THR A 1 80 ? 17.173 0.231 -1.447 1.00 76.88 80 THR A C 1
ATOM 627 O O . THR A 1 80 ? 17.365 1.169 -2.230 1.00 76.88 80 THR A O 1
ATOM 630 N N . PRO A 1 81 ? 17.302 -1.044 -1.858 1.00 78.44 81 PRO A N 1
ATOM 631 C CA . PRO A 1 81 ? 17.671 -1.374 -3.229 1.00 78.44 81 PRO A CA 1
ATOM 632 C C . PRO A 1 81 ? 16.594 -0.962 -4.244 1.00 78.44 81 PRO A C 1
ATOM 634 O O . PRO A 1 81 ? 15.406 -1.159 -4.020 1.00 78.44 81 PRO A O 1
ATOM 637 N N . ILE A 1 82 ? 16.986 -0.447 -5.415 1.00 71.56 82 ILE A N 1
ATOM 638 C CA . ILE A 1 82 ? 16.034 0.039 -6.444 1.00 71.56 82 ILE A CA 1
ATOM 639 C C . ILE A 1 82 ? 15.099 -1.072 -6.946 1.00 71.56 82 ILE A C 1
ATOM 641 O O . ILE A 1 82 ? 13.935 -0.834 -7.270 1.00 71.56 82 ILE A O 1
ATOM 645 N N . HIS A 1 83 ? 15.596 -2.306 -7.001 1.00 78.00 83 HIS A N 1
ATOM 646 C CA . HIS A 1 83 ? 14.816 -3.475 -7.408 1.00 78.00 83 HIS A CA 1
ATOM 647 C C . HIS A 1 83 ? 13.744 -3.874 -6.380 1.00 78.00 83 HIS A C 1
ATOM 649 O O . HIS A 1 83 ? 12.878 -4.687 -6.694 1.00 78.00 83 HIS A O 1
ATOM 655 N N . SER A 1 84 ? 13.746 -3.276 -5.185 1.00 80.81 84 SER A N 1
ATOM 656 C CA . SER A 1 84 ? 12.744 -3.524 -4.150 1.00 80.81 84 SER A CA 1
ATOM 657 C C . SER A 1 84 ? 11.347 -3.035 -4.522 1.00 80.81 84 SER A C 1
ATOM 659 O O . SER A 1 84 ? 10.371 -3.629 -4.083 1.00 80.81 84 SER A O 1
ATOM 661 N N . PHE A 1 85 ? 11.231 -1.994 -5.341 1.00 82.50 85 PHE A N 1
ATOM 662 C CA . PHE A 1 85 ? 9.938 -1.433 -5.752 1.00 82.50 85 PHE A CA 1
ATOM 663 C C . PHE A 1 85 ? 9.767 -1.367 -7.275 1.00 82.50 85 PHE A C 1
ATOM 665 O O . PHE A 1 85 ? 8.670 -1.095 -7.756 1.00 82.50 85 PHE A O 1
ATOM 672 N N . TRP A 1 86 ? 10.811 -1.684 -8.049 1.00 79.62 86 TRP A N 1
ATOM 673 C CA . TRP A 1 86 ? 10.725 -1.766 -9.507 1.00 79.62 86 TRP A CA 1
ATOM 674 C C . TRP A 1 86 ? 9.670 -2.801 -9.963 1.00 79.62 86 TRP A C 1
ATOM 676 O O . TRP A 1 86 ? 9.586 -3.886 -9.384 1.00 79.62 86 TRP A O 1
ATOM 686 N N . PRO A 1 87 ? 8.882 -2.526 -11.021 1.00 84.50 87 PRO A N 1
ATOM 687 C CA 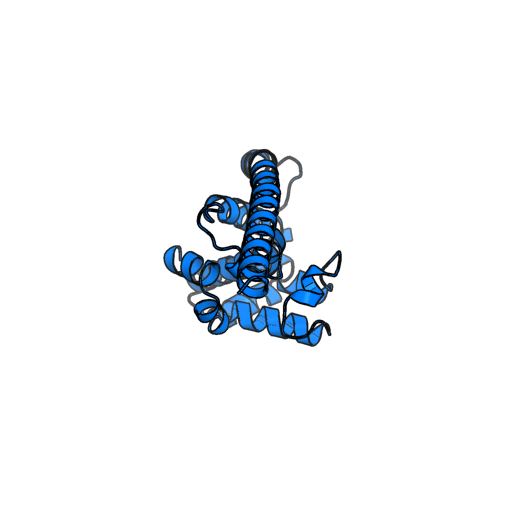. PRO A 1 87 ? 8.959 -1.374 -11.924 1.00 84.50 87 PRO A CA 1
ATOM 688 C C . PRO A 1 87 ? 8.258 -0.107 -11.435 1.00 84.50 87 PRO A C 1
ATOM 690 O O . PRO A 1 87 ? 8.332 0.893 -12.142 1.00 84.50 87 PRO A O 1
ATOM 693 N N . LEU A 1 88 ? 7.626 -0.113 -10.258 1.00 85.31 88 LEU A N 1
ATOM 694 C CA . LEU A 1 88 ? 6.999 1.092 -9.726 1.00 85.31 88 LEU A CA 1
ATOM 695 C C . LEU A 1 88 ? 8.032 2.118 -9.270 1.00 85.31 88 LEU A C 1
ATOM 697 O O . LEU A 1 88 ? 9.141 1.786 -8.845 1.00 85.31 88 LEU A O 1
ATOM 701 N N . SER A 1 89 ? 7.634 3.385 -9.301 1.00 83.38 89 SER A N 1
ATOM 702 C CA . SER A 1 89 ? 8.256 4.396 -8.448 1.00 83.38 89 SER A CA 1
ATOM 703 C C . SER A 1 89 ? 7.951 4.116 -6.973 1.00 83.38 89 SER A C 1
ATOM 705 O O . SER A 1 89 ? 6.909 3.552 -6.635 1.00 83.38 89 SER A O 1
ATOM 707 N N . LEU A 1 90 ? 8.833 4.564 -6.075 1.00 81.75 90 LEU A N 1
ATOM 708 C CA . LEU A 1 90 ? 8.607 4.450 -4.633 1.00 81.75 90 LEU A CA 1
ATOM 709 C C . LEU A 1 90 ? 7.259 5.041 -4.219 1.00 81.75 90 LEU A C 1
ATOM 711 O O . LEU A 1 90 ? 6.538 4.400 -3.474 1.00 81.75 90 LEU A O 1
ATOM 715 N N . SER A 1 91 ? 6.886 6.222 -4.721 1.00 82.62 91 SER A N 1
ATOM 716 C CA . SER A 1 91 ? 5.597 6.837 -4.374 1.00 82.62 91 SER A CA 1
ATOM 717 C C . SER A 1 91 ? 4.419 5.927 -4.729 1.00 82.62 91 SER A C 1
ATOM 719 O O . SER A 1 91 ? 3.514 5.744 -3.918 1.00 82.62 91 SER A O 1
ATOM 721 N N . ARG A 1 92 ? 4.445 5.296 -5.909 1.00 86.88 92 ARG A N 1
ATOM 722 C CA . ARG A 1 92 ? 3.383 4.374 -6.321 1.00 86.88 92 ARG A CA 1
ATOM 723 C C . ARG A 1 92 ? 3.424 3.076 -5.528 1.00 86.88 92 ARG A C 1
ATOM 725 O O . ARG A 1 92 ? 2.374 2.590 -5.131 1.00 86.88 92 ARG A O 1
ATOM 732 N N . PHE A 1 93 ? 4.606 2.544 -5.246 1.00 88.81 93 PHE A N 1
ATOM 733 C CA . PHE A 1 93 ? 4.752 1.370 -4.390 1.00 88.81 93 PHE A CA 1
ATOM 734 C C . PHE A 1 93 ? 4.245 1.632 -2.962 1.00 88.81 93 PHE A C 1
ATOM 736 O O . PHE A 1 93 ? 3.487 0.835 -2.415 1.00 88.81 93 PHE A O 1
ATOM 743 N N . THR A 1 94 ? 4.579 2.787 -2.388 1.00 88.56 94 THR A N 1
ATOM 744 C CA . THR A 1 94 ? 4.077 3.220 -1.085 1.00 88.56 94 THR A CA 1
ATOM 745 C C . THR A 1 94 ? 2.560 3.341 -1.106 1.00 88.56 94 THR A C 1
ATOM 747 O O . THR A 1 94 ? 1.892 2.754 -0.264 1.00 88.56 94 THR A O 1
ATOM 750 N N . ARG A 1 95 ? 2.004 4.036 -2.102 1.00 87.69 95 ARG A N 1
ATOM 751 C CA . ARG A 1 95 ? 0.564 4.281 -2.203 1.00 87.69 95 ARG A CA 1
ATOM 752 C C . ARG A 1 95 ? -0.263 3.021 -2.432 1.00 87.69 95 ARG A C 1
ATOM 754 O O . ARG A 1 95 ? -1.293 2.864 -1.793 1.00 87.69 95 ARG A O 1
ATOM 761 N N . TYR A 1 96 ? 0.151 2.168 -3.365 1.00 89.75 96 TYR A N 1
ATOM 762 C CA . TYR A 1 96 ? -0.653 1.020 -3.793 1.00 89.75 96 TYR A CA 1
ATOM 763 C C . TYR A 1 96 ? -0.396 -0.242 -2.971 1.00 89.75 96 TYR A C 1
ATOM 765 O O . TYR A 1 96 ? -1.207 -1.157 -3.013 1.00 89.75 96 TYR A O 1
ATOM 773 N N . PHE A 1 97 ? 0.711 -0.311 -2.226 1.00 91.50 97 PHE A N 1
ATOM 774 C CA . PHE A 1 97 ? 1.027 -1.484 -1.415 1.00 91.50 97 PHE A CA 1
ATOM 775 C C . PHE A 1 97 ? 1.309 -1.153 0.049 1.00 91.50 97 PHE A C 1
ATOM 777 O O . PHE A 1 97 ? 0.612 -1.668 0.917 1.00 91.50 97 PHE A O 1
ATOM 784 N N . LEU A 1 98 ? 2.298 -0.305 0.355 1.00 91.69 98 LEU A N 1
ATOM 785 C CA . LEU A 1 98 ? 2.723 -0.127 1.753 1.00 91.69 98 LEU A CA 1
ATOM 786 C C . LEU A 1 98 ? 1.663 0.550 2.629 1.00 91.69 98 LEU A C 1
ATOM 788 O O . LEU A 1 98 ? 1.509 0.169 3.784 1.00 91.69 98 LEU A O 1
ATOM 792 N N . VAL A 1 99 ? 0.923 1.523 2.093 1.00 91.50 99 VAL A N 1
ATOM 793 C CA . VAL A 1 99 ? -0.180 2.177 2.811 1.00 91.50 99 VAL A CA 1
ATOM 794 C C . VAL A 1 99 ? -1.300 1.169 3.122 1.00 91.50 99 VAL A C 1
ATOM 796 O O . VAL A 1 99 ? -1.623 1.033 4.302 1.00 91.50 99 VAL A O 1
ATOM 799 N N . PRO A 1 100 ? -1.845 0.407 2.146 1.00 91.88 100 PRO A N 1
ATOM 800 C CA . PRO A 1 100 ? -2.765 -0.698 2.428 1.00 91.88 100 PRO A CA 1
ATOM 801 C C . PRO A 1 100 ? -2.218 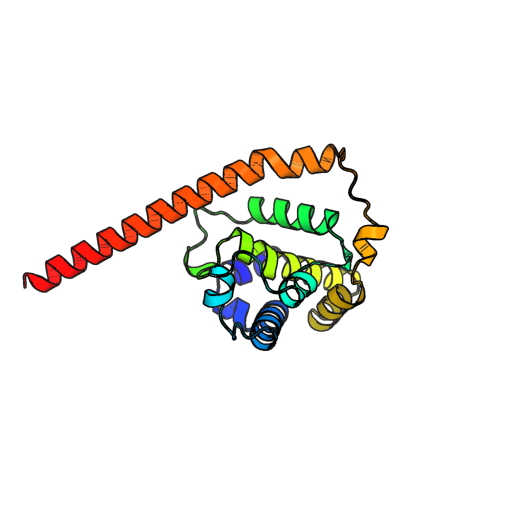-1.725 3.414 1.00 91.88 100 PRO A C 1
ATOM 803 O O . PRO A 1 100 ? -2.941 -2.148 4.309 1.00 91.88 100 PRO A O 1
ATOM 806 N N . PHE A 1 101 ? -0.944 -2.106 3.281 1.00 93.38 101 PHE A N 1
ATOM 807 C CA . PHE A 1 101 ? -0.306 -3.083 4.160 1.00 93.38 101 PHE A CA 1
ATOM 808 C C . PHE A 1 101 ? -0.302 -2.603 5.613 1.00 93.38 101 PHE A C 1
ATOM 810 O O . PHE A 1 101 ? -0.811 -3.308 6.479 1.00 93.38 101 PHE A O 1
ATOM 817 N N . VAL A 1 102 ? 0.189 -1.386 5.873 1.00 92.88 102 VAL A N 1
ATOM 818 C CA . VAL A 1 102 ? 0.199 -0.811 7.227 1.00 92.88 102 VAL A CA 1
ATOM 819 C C . VAL A 1 102 ? -1.217 -0.670 7.770 1.00 92.88 102 VAL A C 1
ATOM 821 O O . VAL A 1 102 ? -1.455 -1.017 8.921 1.00 92.88 102 VAL A O 1
ATOM 824 N N . ALA A 1 103 ? -2.166 -0.207 6.955 1.00 91.81 103 ALA A N 1
ATOM 825 C CA . ALA A 1 103 ? -3.554 -0.094 7.386 1.00 91.81 103 ALA A CA 1
ATOM 826 C C . ALA A 1 103 ? -4.151 -1.457 7.775 1.00 91.81 103 ALA A C 1
ATOM 828 O O . ALA A 1 103 ? -4.778 -1.553 8.825 1.00 91.81 103 ALA A O 1
ATOM 829 N N . CYS A 1 104 ? -3.905 -2.514 6.990 1.00 93.06 104 CYS A N 1
ATOM 830 C CA . CYS A 1 104 ? -4.349 -3.869 7.329 1.00 93.06 104 CYS A CA 1
ATOM 831 C C . CYS A 1 104 ? -3.701 -4.358 8.624 1.00 93.06 104 CYS A C 1
ATOM 833 O O . CYS A 1 104 ? -4.378 -4.961 9.447 1.00 93.06 104 CYS A O 1
ATOM 835 N N . THR A 1 105 ? -2.408 -4.091 8.827 1.00 93.44 105 THR A N 1
ATOM 836 C CA . THR A 1 105 ? -1.713 -4.466 10.065 1.00 93.44 105 THR A CA 1
ATOM 837 C C . THR A 1 105 ? -2.320 -3.767 11.279 1.00 93.44 105 THR A C 1
ATOM 839 O O . THR A 1 105 ? -2.598 -4.433 12.269 1.00 93.44 105 THR A O 1
ATOM 842 N N . LEU A 1 106 ? -2.584 -2.459 11.196 1.00 91.94 106 LEU A N 1
ATOM 843 C CA . LEU A 1 106 ? -3.205 -1.705 12.289 1.00 91.94 106 LEU A CA 1
ATOM 844 C C . LEU A 1 106 ? -4.621 -2.216 12.600 1.00 91.94 106 LEU A C 1
ATOM 846 O O . LEU A 1 106 ? -4.936 -2.468 13.757 1.00 91.94 106 LEU A O 1
ATOM 850 N N . ILE A 1 107 ? -5.445 -2.455 11.576 1.00 90.88 107 ILE A N 1
ATOM 851 C CA . ILE A 1 107 ? -6.808 -2.985 11.749 1.00 90.88 107 ILE A CA 1
ATOM 852 C C . ILE A 1 107 ? -6.779 -4.406 12.323 1.00 90.88 107 ILE A C 1
ATOM 854 O O . ILE A 1 107 ? -7.534 -4.710 13.240 1.00 90.88 107 ILE A O 1
ATOM 858 N N . SER A 1 108 ? -5.895 -5.270 11.821 1.00 93.38 108 SER A N 1
ATOM 859 C CA . SER A 1 108 ? -5.710 -6.635 12.327 1.00 93.38 108 SER A CA 1
ATOM 860 C C . SER A 1 108 ? -5.292 -6.631 13.800 1.00 93.38 108 SER A C 1
ATOM 862 O O . SER A 1 108 ? -5.834 -7.395 14.604 1.00 93.38 108 SER A O 1
ATOM 864 N N . GLU A 1 109 ? -4.383 -5.731 14.187 1.00 93.12 109 GLU A N 1
ATOM 865 C CA . GLU A 1 109 ? -3.973 -5.552 15.579 1.00 93.12 109 GLU A CA 1
ATOM 866 C C . GLU A 1 109 ? -5.113 -5.015 16.460 1.00 93.12 109 GLU A C 1
ATOM 868 O O . GLU A 1 109 ? -5.275 -5.505 17.583 1.00 93.12 109 GLU A O 1
ATOM 873 N N . ASP A 1 110 ? -5.910 -4.063 15.970 1.00 91.94 110 ASP A N 1
ATOM 874 C CA . ASP A 1 110 ? -7.015 -3.439 16.710 1.00 91.94 110 ASP A CA 1
ATOM 875 C C . ASP A 1 110 ? -8.206 -4.394 16.887 1.00 91.94 110 ASP A C 1
ATOM 877 O O . ASP A 1 110 ? -8.722 -4.557 17.996 1.00 91.94 110 ASP A O 1
ATOM 881 N N . LEU A 1 111 ? -8.621 -5.065 15.809 1.00 90.25 111 LEU A N 1
ATOM 882 C CA . LEU A 1 111 ? -9.797 -5.941 15.767 1.00 90.25 111 LEU A CA 1
ATOM 883 C C . LEU A 1 111 ? -9.489 -7.403 16.113 1.00 90.25 111 LEU A C 1
ATOM 885 O O . LEU A 1 111 ? -10.410 -8.205 16.246 1.00 90.25 111 LEU A O 1
ATOM 889 N N . LYS A 1 112 ? -8.207 -7.756 16.279 1.00 94.25 112 LYS A N 1
ATOM 890 C CA . LYS A 1 112 ? -7.739 -9.133 16.524 1.00 94.25 112 LYS A CA 1
ATOM 891 C C . LYS A 1 112 ? -8.200 -10.117 15.440 1.00 94.25 112 LYS A C 1
ATOM 893 O O . LYS A 1 112 ? -8.562 -11.251 15.748 1.00 94.25 112 LYS A O 1
ATOM 898 N N . CYS A 1 113 ? -8.156 -9.681 14.184 1.00 92.94 113 CYS A N 1
ATOM 899 C CA . CYS A 1 113 ? -8.526 -10.469 13.008 1.00 92.94 113 CYS A CA 1
ATOM 900 C C . CYS A 1 113 ? -7.311 -10.777 12.116 1.00 92.94 113 CYS A C 1
ATOM 902 O O . CYS A 1 113 ? -6.202 -10.294 12.354 1.00 92.94 113 CYS A O 1
ATOM 904 N N . SER A 1 114 ? -7.500 -11.609 11.096 1.00 94.50 114 SER A N 1
ATOM 905 C CA . SER A 1 114 ? -6.500 -11.879 10.056 1.00 94.50 114 SER A CA 1
ATOM 906 C C . SER A 1 114 ? -6.254 -10.662 9.150 1.00 94.50 114 SER A C 1
ATOM 908 O O . SER A 1 114 ? -7.040 -9.714 9.122 1.00 94.50 114 SER A O 1
ATOM 910 N N . LEU A 1 115 ? -5.158 -10.672 8.381 1.00 92.31 115 LEU A N 1
ATOM 911 C CA . LEU A 1 115 ? -4.891 -9.609 7.401 1.00 92.31 115 LEU A CA 1
ATOM 912 C C . LEU A 1 115 ? -5.906 -9.630 6.249 1.00 92.31 115 LEU A C 1
ATOM 914 O O . LEU A 1 115 ? -6.193 -8.587 5.670 1.00 92.31 115 LEU A O 1
ATOM 918 N N . GLU A 1 116 ? -6.439 -10.806 5.925 1.00 93.31 116 GLU A N 1
ATOM 919 C CA . GLU A 1 116 ? -7.529 -11.009 4.979 1.00 93.31 116 GLU A CA 1
ATOM 920 C C . GLU A 1 116 ? -8.787 -10.262 5.437 1.00 93.31 116 GLU A C 1
ATOM 922 O O . GLU A 1 116 ? -9.287 -9.413 4.703 1.00 93.31 116 GLU A O 1
ATOM 927 N N . GLU A 1 117 ? -9.238 -10.514 6.668 1.00 92.19 117 GLU A N 1
ATOM 928 C CA . GLU A 1 117 ? -10.399 -9.841 7.266 1.00 92.19 117 GLU A CA 1
ATOM 929 C C . GLU A 1 117 ? -10.160 -8.331 7.408 1.00 92.19 117 GLU A C 1
ATOM 931 O O . GLU A 1 117 ? -11.044 -7.527 7.129 1.00 92.19 117 GLU A O 1
ATOM 936 N N . ALA A 1 118 ? -8.946 -7.918 7.783 1.00 92.25 118 ALA A N 1
ATOM 937 C CA . ALA A 1 118 ? -8.587 -6.505 7.868 1.00 92.25 118 ALA A CA 1
ATOM 938 C C . ALA A 1 118 ? -8.616 -5.802 6.500 1.00 92.25 118 ALA A C 1
ATOM 940 O O . ALA A 1 118 ? -9.005 -4.636 6.406 1.00 92.25 118 ALA A O 1
ATOM 941 N N . TYR A 1 119 ? -8.215 -6.491 5.430 1.00 90.38 119 TYR A N 1
ATOM 942 C CA . TYR A 1 119 ? -8.310 -5.957 4.075 1.00 90.38 119 TYR A CA 1
ATOM 943 C C . TYR A 1 119 ? -9.770 -5.842 3.627 1.00 90.38 119 TYR A C 1
ATOM 945 O O . TYR A 1 119 ? -10.159 -4.812 3.081 1.00 90.38 119 TYR A O 1
ATOM 953 N N . GLU A 1 120 ? -10.596 -6.854 3.898 1.00 90.19 120 GLU A N 1
ATOM 954 C CA . GLU A 1 120 ? -12.040 -6.780 3.650 1.00 90.19 120 GLU A CA 1
ATOM 955 C C . GLU A 1 120 ? -12.672 -5.600 4.395 1.00 90.19 120 GLU A C 1
ATOM 957 O O . GLU A 1 120 ? -13.464 -4.868 3.805 1.00 90.19 120 GLU A O 1
ATOM 962 N N . GLU A 1 121 ? -12.251 -5.341 5.635 1.00 89.19 121 GLU A N 1
ATOM 963 C CA . GLU A 1 121 ? -12.699 -4.189 6.417 1.00 89.19 121 GLU A CA 1
ATOM 964 C C . GLU A 1 121 ? -12.280 -2.855 5.781 1.00 89.19 121 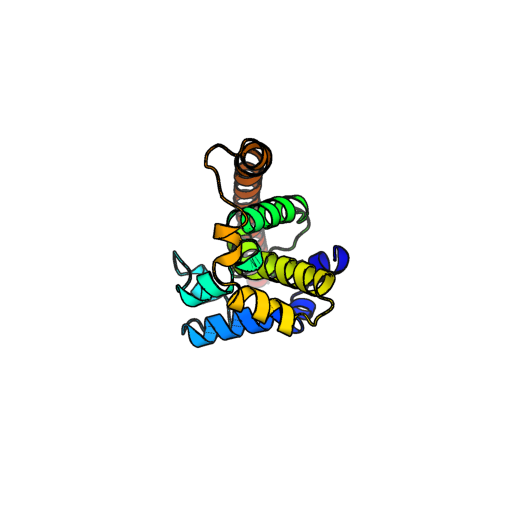GLU A C 1
ATOM 966 O O . GLU A 1 121 ? -13.087 -1.930 5.704 1.00 89.19 121 GLU A O 1
ATOM 971 N N . ILE A 1 122 ? -11.057 -2.745 5.242 1.00 87.12 122 ILE A N 1
ATOM 972 C CA . ILE A 1 122 ? -10.630 -1.560 4.476 1.00 87.12 122 ILE A CA 1
ATOM 973 C C . ILE A 1 122 ? -11.586 -1.275 3.314 1.00 87.12 122 ILE A C 1
ATOM 975 O O . ILE A 1 122 ? -11.963 -0.116 3.106 1.00 87.12 122 ILE A O 1
ATOM 979 N N . ILE A 1 123 ? -11.963 -2.316 2.567 1.00 86.38 123 ILE A N 1
ATOM 980 C CA . ILE A 1 123 ? -12.845 -2.205 1.404 1.00 86.38 123 ILE A CA 1
ATOM 981 C C . ILE A 1 123 ? -14.280 -1.890 1.840 1.00 86.38 123 ILE A C 1
ATOM 983 O O . ILE A 1 123 ? -14.891 -0.959 1.310 1.00 86.38 123 ILE A O 1
ATOM 987 N N . ALA A 1 124 ? -14.806 -2.624 2.823 1.00 85.75 124 ALA A N 1
ATOM 988 C CA . ALA A 1 124 ? -16.168 -2.483 3.335 1.00 85.75 124 ALA A CA 1
ATOM 989 C C . ALA A 1 124 ? -16.401 -1.112 3.978 1.00 85.75 124 ALA A C 1
ATOM 991 O O . ALA A 1 124 ? -17.443 -0.489 3.765 1.00 85.75 124 ALA A O 1
ATOM 992 N N . SER A 1 125 ? -15.399 -0.599 4.693 1.00 81.00 125 SER A N 1
ATOM 993 C CA . SER A 1 125 ? -15.428 0.740 5.268 1.00 81.00 125 SER A CA 1
ATOM 994 C C . SER A 1 125 ? -15.475 1.840 4.206 1.00 81.00 125 SER A C 1
ATOM 996 O O . SER A 1 125 ? -15.896 2.949 4.521 1.00 81.00 125 SER A O 1
ATOM 998 N N . GLY A 1 126 ? -15.097 1.579 2.949 1.00 75.81 126 GLY A N 1
ATOM 999 C CA . GLY A 1 126 ? -15.295 2.484 1.814 1.00 75.81 126 GLY A CA 1
ATOM 1000 C C . GLY A 1 126 ? -14.786 3.912 2.057 1.00 75.81 126 GLY A C 1
ATOM 1001 O O . GLY A 1 126 ? -13.600 4.193 1.933 1.00 75.81 126 GLY A O 1
ATOM 1002 N N . ASN A 1 127 ? -15.694 4.834 2.395 1.00 73.00 127 ASN A N 1
ATOM 1003 C CA . ASN A 1 127 ? -15.377 6.232 2.719 1.00 73.00 127 ASN A CA 1
ATOM 1004 C C . ASN A 1 127 ? -15.650 6.605 4.191 1.00 73.00 127 ASN A C 1
ATOM 1006 O O . ASN A 1 127 ? -15.646 7.788 4.526 1.00 73.00 127 ASN A O 1
ATOM 1010 N N . ALA A 1 128 ? -15.889 5.642 5.082 1.00 76.25 128 ALA A N 1
ATOM 1011 C CA . ALA A 1 128 ? -16.214 5.875 6.490 1.00 76.25 128 ALA A CA 1
ATOM 1012 C C . ALA A 1 128 ? -15.190 6.790 7.173 1.00 76.25 128 ALA A C 1
ATOM 1014 O O . ALA A 1 128 ? -15.566 7.788 7.792 1.00 76.25 128 ALA A O 1
ATOM 1015 N N . GLY A 1 129 ? -13.896 6.548 6.955 1.00 73.69 129 GLY A N 1
ATOM 1016 C CA . GLY A 1 129 ? -12.833 7.388 7.493 1.00 73.69 129 GLY A CA 1
ATOM 1017 C C . GLY A 1 129 ? -12.849 8.828 6.972 1.00 73.69 129 GLY A C 1
ATOM 1018 O O . GLY A 1 129 ? -12.381 9.719 7.668 1.00 73.69 129 GLY A O 1
ATOM 1019 N N . GLN A 1 130 ? -13.418 9.107 5.791 1.00 72.19 130 GLN A N 1
ATOM 1020 C CA . GLN A 1 130 ? -13.579 10.489 5.304 1.00 72.19 130 GLN A CA 1
ATOM 1021 C C . GLN A 1 130 ? -14.633 11.260 6.107 1.00 72.19 130 GLN A C 1
ATOM 1023 O O . GLN A 1 130 ? -14.503 12.471 6.265 1.00 72.19 130 GLN A O 1
ATOM 1028 N N . ASN A 1 131 ? -15.641 10.564 6.636 1.00 73.62 131 ASN A N 1
ATOM 1029 C CA . ASN A 1 131 ? -16.691 11.166 7.456 1.00 73.62 131 ASN A CA 1
ATOM 1030 C C . ASN A 1 131 ? -16.264 11.310 8.927 1.00 73.62 131 ASN A C 1
ATOM 1032 O O . ASN A 1 131 ? -16.713 12.227 9.606 1.00 73.62 131 ASN A O 1
ATOM 1036 N N . ILE A 1 132 ? -15.398 10.414 9.414 1.00 73.88 132 ILE A N 1
ATOM 1037 C CA . ILE A 1 132 ? -14.916 10.401 10.806 1.00 73.88 132 ILE A CA 1
ATOM 1038 C C . ILE A 1 132 ? -13.688 11.308 10.978 1.00 73.88 132 ILE A C 1
ATOM 1040 O O . ILE A 1 132 ? -13.578 12.047 11.955 1.00 73.88 132 ILE A O 1
ATOM 1044 N N . HIS A 1 133 ? -12.760 11.274 10.021 1.00 68.88 133 HIS A N 1
ATOM 1045 C CA . HIS A 1 133 ? -11.513 12.033 10.045 1.00 68.88 133 HIS A CA 1
ATOM 1046 C C . HIS A 1 133 ? -11.541 13.128 8.981 1.00 68.88 133 HIS A C 1
ATOM 1048 O O . HIS A 1 133 ? -10.867 13.036 7.950 1.00 68.88 133 HIS A O 1
ATOM 1054 N N . LEU A 1 134 ? -12.327 14.173 9.254 1.00 67.75 134 LEU A N 1
ATOM 1055 C CA . LEU A 1 134 ? -12.455 15.329 8.372 1.00 67.75 134 LEU A CA 1
ATOM 1056 C C . LEU A 1 134 ? -11.071 15.903 8.032 1.00 67.75 134 LEU A C 1
ATOM 1058 O O . LEU A 1 134 ? -10.236 16.165 8.905 1.00 67.75 134 LEU A O 1
ATOM 1062 N N . TYR A 1 135 ? -10.831 16.062 6.734 1.00 61.94 135 TYR A N 1
ATOM 1063 C CA . TYR A 1 135 ? -9.639 16.704 6.204 1.00 61.94 135 TYR A CA 1
ATOM 1064 C C . TYR A 1 135 ? -9.913 18.206 6.125 1.00 61.94 135 TYR A C 1
ATOM 1066 O O . TYR A 1 135 ? -10.489 18.688 5.152 1.00 61.94 135 TYR A O 1
ATOM 1074 N N . GLU A 1 136 ? -9.560 18.946 7.171 1.00 66.06 136 GLU A N 1
ATOM 1075 C CA . GLU A 1 136 ? -9.615 20.406 7.128 1.00 66.06 136 GLU A CA 1
ATOM 1076 C C . GLU A 1 136 ? -8.398 20.927 6.351 1.00 66.06 136 GLU A C 1
ATOM 1078 O O . GLU A 1 136 ? -7.260 20.596 6.681 1.00 66.06 136 GLU A O 1
ATOM 1083 N N . GLU A 1 137 ? -8.609 21.761 5.326 1.00 55.12 137 GLU A N 1
ATOM 1084 C CA . GLU A 1 137 ? -7.519 22.345 4.516 1.00 55.12 137 GLU A CA 1
ATOM 1085 C C . GLU A 1 137 ? -6.498 23.145 5.350 1.00 55.12 137 GLU A C 1
ATOM 1087 O O . GLU A 1 137 ? -5.363 23.329 4.916 1.00 55.12 137 GLU A O 1
ATOM 1092 N N . ASN A 1 138 ? -6.889 23.572 6.556 1.00 55.09 138 ASN A N 1
ATOM 1093 C CA . ASN A 1 138 ? -6.063 24.297 7.523 1.00 55.09 138 ASN A CA 1
ATOM 1094 C C . ASN A 1 138 ? -5.579 23.422 8.689 1.00 55.09 138 ASN A C 1
ATOM 1096 O O . ASN A 1 138 ? -5.273 23.943 9.768 1.00 55.09 138 ASN A O 1
ATOM 1100 N N . ASP A 1 139 ? -5.496 22.105 8.506 1.00 65.62 139 ASP A N 1
ATOM 1101 C CA . ASP A 1 139 ? -4.892 21.225 9.498 1.00 65.62 139 ASP A CA 1
ATOM 1102 C C . ASP A 1 139 ? -3.376 21.486 9.587 1.00 65.62 139 ASP A C 1
ATOM 1104 O O . ASP A 1 139 ? -2.537 20.861 8.933 1.00 65.62 139 ASP A O 1
ATOM 1108 N N . LYS A 1 140 ? -3.018 22.448 10.445 1.00 63.72 140 LYS A N 1
ATOM 1109 C CA . LYS A 1 140 ? -1.637 22.874 10.708 1.00 63.72 140 LYS A CA 1
ATOM 1110 C C . LYS A 1 140 ? -0.748 21.728 11.200 1.00 63.72 140 LYS A C 1
ATOM 1112 O O . LYS A 1 140 ? 0.475 21.851 11.130 1.00 63.72 140 LYS A O 1
ATOM 1117 N N . GLN A 1 141 ? -1.321 20.649 11.740 1.00 61.78 141 GLN A N 1
ATOM 1118 C CA . GLN A 1 141 ? -0.555 19.474 12.157 1.00 61.78 141 GLN A CA 1
ATOM 1119 C C . GLN A 1 141 ? -0.187 18.616 10.948 1.00 61.78 141 GLN A C 1
ATOM 1121 O O . GLN A 1 141 ? 0.977 18.241 10.812 1.00 61.78 141 GLN A O 1
ATOM 1126 N N . LEU A 1 142 ? -1.129 18.388 10.028 1.00 61.06 142 LEU A N 1
ATOM 1127 C CA . LEU A 1 142 ? -0.836 17.754 8.741 1.00 61.06 142 LEU A CA 1
ATOM 1128 C C . LEU A 1 142 ? 0.154 18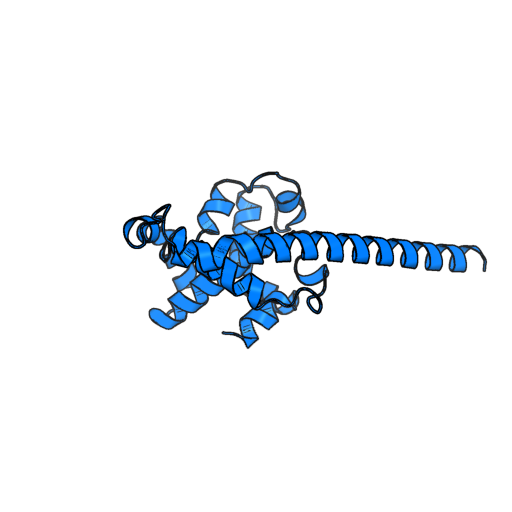.578 7.920 1.00 61.06 142 LEU A C 1
ATOM 1130 O O . LEU A 1 142 ? 1.059 18.003 7.329 1.00 61.06 142 LEU A O 1
ATOM 1134 N N . ASP A 1 143 ? 0.058 19.906 7.905 1.00 60.66 143 ASP A N 1
ATOM 1135 C CA . ASP A 1 143 ? 1.000 20.750 7.156 1.00 60.66 143 ASP A CA 1
ATOM 1136 C C . ASP A 1 143 ? 2.438 20.670 7.665 1.00 60.66 143 ASP A C 1
ATOM 1138 O O . ASP A 1 143 ? 3.376 20.674 6.864 1.00 60.66 143 ASP A O 1
ATOM 1142 N N . LYS A 1 144 ? 2.618 20.513 8.980 1.00 62.50 144 LYS A N 1
ATOM 1143 C CA . LYS A 1 144 ? 3.931 20.222 9.570 1.00 62.50 144 LYS A CA 1
ATOM 1144 C C . LYS A 1 144 ? 4.473 18.853 9.154 1.00 62.50 144 LYS A C 1
ATOM 1146 O O . LYS A 1 144 ? 5.684 18.696 9.071 1.00 62.50 144 LYS A O 1
ATOM 1151 N N . ILE A 1 145 ? 3.596 17.885 8.888 1.00 61.09 145 ILE A N 1
ATOM 1152 C CA . ILE A 1 145 ? 3.957 16.508 8.520 1.00 61.09 145 ILE A CA 1
ATOM 1153 C C . ILE A 1 145 ? 4.153 16.344 6.995 1.00 61.09 145 ILE A C 1
ATOM 1155 O O . ILE A 1 145 ? 4.971 15.533 6.564 1.00 61.09 145 ILE A O 1
ATOM 1159 N N . SER A 1 146 ? 3.419 17.092 6.160 1.00 58.78 146 SER A N 1
ATOM 1160 C CA . SER A 1 146 ? 3.090 16.648 4.793 1.00 58.78 146 SER A CA 1
ATOM 1161 C C . SER A 1 146 ? 3.823 17.316 3.624 1.00 58.78 146 SER A C 1
ATOM 1163 O O . SER A 1 146 ? 3.933 16.672 2.583 1.00 58.78 146 SER A O 1
ATOM 1165 N N . ARG A 1 147 ? 4.326 18.560 3.704 1.00 53.69 147 ARG A N 1
ATOM 1166 C CA . ARG A 1 147 ? 4.704 19.280 2.457 1.00 53.69 147 ARG A CA 1
ATOM 1167 C C . ARG A 1 147 ? 6.192 19.557 2.249 1.00 53.69 147 ARG A C 1
ATOM 1169 O O . ARG A 1 147 ? 6.700 19.285 1.162 1.00 53.69 147 ARG A O 1
ATOM 1176 N N . ALA A 1 148 ? 6.907 20.071 3.246 1.00 51.75 148 ALA A N 1
ATOM 1177 C CA . ALA A 1 148 ? 8.291 20.511 3.035 1.00 51.75 148 ALA A CA 1
ATOM 1178 C C . ALA A 1 148 ? 9.290 19.340 2.989 1.00 51.75 148 ALA A C 1
ATOM 1180 O O . ALA A 1 148 ? 10.106 19.251 2.072 1.00 51.75 148 ALA A O 1
ATOM 1181 N N . GLU A 1 149 ? 9.196 18.400 3.930 1.00 56.94 149 GLU A N 1
ATOM 1182 C CA . GLU A 1 149 ? 10.131 17.271 4.006 1.00 56.94 149 GLU A CA 1
ATOM 1183 C C . GLU A 1 149 ? 9.809 16.176 2.988 1.00 56.94 149 GLU A C 1
ATOM 1185 O O . GLU A 1 149 ? 10.715 15.631 2.362 1.00 56.94 149 GLU A O 1
ATOM 1190 N N . PHE A 1 150 ? 8.524 15.892 2.761 1.00 59.16 150 PHE A N 1
ATOM 1191 C CA . PHE A 1 150 ? 8.088 14.865 1.813 1.00 59.16 150 PHE A CA 1
ATOM 1192 C C . PHE A 1 150 ? 8.465 15.214 0.368 1.00 59.16 150 PHE A C 1
ATOM 1194 O O . PHE A 1 150 ? 9.050 14.394 -0.341 1.00 59.16 150 PHE A O 1
ATOM 1201 N N . GLY A 1 151 ? 8.172 16.446 -0.065 1.00 60.69 151 GLY A N 1
ATOM 1202 C CA . GLY A 1 151 ? 8.509 16.911 -1.411 1.00 60.69 151 GLY A CA 1
ATOM 1203 C C . GLY A 1 151 ? 10.018 16.949 -1.653 1.00 60.69 151 GLY A C 1
ATOM 1204 O O . GLY A 1 151 ? 10.473 16.580 -2.735 1.00 60.69 151 GLY A O 1
ATOM 1205 N N . THR A 1 152 ? 10.793 17.334 -0.637 1.00 63.72 152 THR A N 1
ATOM 1206 C CA . THR A 1 152 ? 12.261 17.363 -0.706 1.00 63.72 152 THR A CA 1
ATOM 1207 C C . THR A 1 152 ? 12.834 15.949 -0.783 1.00 63.72 152 THR A C 1
ATOM 1209 O O . THR A 1 152 ? 13.541 15.641 -1.739 1.00 63.72 152 THR A O 1
ATOM 1212 N N . LYS A 1 153 ? 12.427 15.042 0.117 1.00 65.25 153 LYS A N 1
ATOM 1213 C CA . LYS A 1 153 ? 12.874 13.639 0.104 1.00 65.25 153 LYS A CA 1
ATOM 1214 C C . LYS A 1 153 ? 12.493 12.906 -1.184 1.00 65.25 153 LYS A C 1
ATOM 1216 O O . LYS A 1 153 ? 13.281 12.112 -1.689 1.00 65.25 153 LYS A O 1
ATOM 1221 N N . MET A 1 154 ? 11.320 13.181 -1.763 1.00 65.62 154 MET A N 1
ATOM 1222 C CA . MET A 1 154 ? 10.921 12.579 -3.045 1.00 65.62 154 MET A CA 1
ATOM 1223 C C . MET A 1 154 ? 11.699 13.124 -4.247 1.00 65.62 154 MET A C 1
ATOM 1225 O O . MET A 1 154 ? 11.972 12.370 -5.188 1.00 65.62 154 MET A O 1
ATOM 1229 N N . LYS A 1 155 ? 12.081 14.406 -4.232 1.00 68.25 155 LYS A N 1
ATOM 1230 C CA . LYS A 1 155 ? 12.976 14.972 -5.252 1.00 68.25 155 LYS A CA 1
ATOM 1231 C C . LYS A 1 155 ? 14.374 14.371 -5.147 1.00 68.25 155 LYS A C 1
ATOM 1233 O O . LYS A 1 155 ? 14.846 13.814 -6.134 1.00 68.25 155 LYS A O 1
ATOM 1238 N N . GLU A 1 156 ? 14.955 14.362 -3.947 1.00 66.81 156 GLU A N 1
ATOM 1239 C CA . GLU A 1 156 ? 16.245 13.713 -3.668 1.00 66.81 156 GLU A CA 1
ATOM 1240 C C . GLU A 1 156 ? 16.239 12.245 -4.112 1.00 66.81 156 GLU A C 1
ATOM 1242 O O . GLU A 1 156 ? 17.167 11.768 -4.757 1.00 66.81 156 GLU A O 1
ATOM 1247 N N . HIS A 1 157 ? 15.153 11.523 -3.842 1.00 66.75 157 HIS A N 1
ATOM 1248 C CA . HIS A 1 157 ? 14.989 10.142 -4.280 1.00 66.75 157 HIS A CA 1
ATOM 1249 C C . HIS A 1 157 ? 14.983 9.986 -5.803 1.00 66.75 157 HIS A C 1
ATOM 1251 O O . HIS A 1 157 ? 15.624 9.084 -6.344 1.00 66.75 157 HIS A O 1
ATOM 1257 N N . THR A 1 158 ? 14.251 10.854 -6.502 1.00 67.00 158 THR A N 1
ATOM 1258 C CA . THR A 1 158 ? 14.184 10.832 -7.968 1.00 67.00 158 THR A CA 1
ATOM 1259 C C . THR A 1 158 ? 15.570 11.074 -8.570 1.00 67.00 158 THR A C 1
ATOM 1261 O O . THR A 1 158 ? 15.959 10.387 -9.517 1.00 67.00 158 THR A O 1
ATOM 1264 N N . GLU A 1 159 ? 16.345 11.981 -7.975 1.00 74.06 159 GLU A N 1
ATOM 1265 C CA . GLU A 1 159 ? 17.727 12.273 -8.362 1.00 74.06 159 GLU A CA 1
ATOM 1266 C C . GLU A 1 159 ? 18.670 11.096 -8.069 1.00 74.06 159 GLU A C 1
ATOM 1268 O O . GLU A 1 159 ? 19.373 10.648 -8.976 1.00 74.06 159 GLU A O 1
ATOM 1273 N N . ILE A 1 160 ? 18.617 10.509 -6.867 1.00 71.62 160 ILE A N 1
ATOM 1274 C CA . ILE A 1 160 ? 19.420 9.334 -6.483 1.00 71.62 160 ILE A CA 1
ATOM 1275 C C . ILE A 1 160 ? 19.127 8.139 -7.399 1.00 71.62 160 ILE A C 1
ATOM 1277 O O . ILE A 1 160 ? 20.050 7.463 -7.857 1.00 71.62 160 ILE A O 1
ATOM 1281 N N . ILE A 1 161 ? 17.853 7.869 -7.707 1.00 67.38 161 ILE A N 1
ATOM 1282 C CA . ILE A 1 161 ? 17.478 6.805 -8.649 1.00 67.38 161 ILE A CA 1
ATOM 1283 C C . ILE A 1 161 ? 18.022 7.098 -10.043 1.00 67.38 161 ILE A C 1
ATOM 1285 O O . ILE A 1 161 ? 18.514 6.182 -10.706 1.00 67.38 161 ILE A O 1
ATOM 1289 N N . SER A 1 162 ? 17.910 8.343 -10.508 1.00 75.06 162 SER A N 1
ATOM 1290 C CA . SER A 1 162 ? 18.417 8.750 -11.819 1.00 75.06 162 SER A CA 1
ATOM 1291 C C . SER A 1 162 ? 19.928 8.523 -11.915 1.00 75.06 162 SER A C 1
ATOM 1293 O O . SER A 1 162 ? 20.392 7.885 -12.863 1.00 75.06 162 SER A O 1
ATOM 1295 N N . MET A 1 163 ? 20.676 8.937 -10.886 1.00 76.38 163 MET A N 1
ATOM 1296 C CA . MET A 1 163 ? 22.120 8.722 -10.782 1.00 76.38 163 MET A CA 1
ATOM 1297 C C . MET A 1 163 ? 22.477 7.235 -10.789 1.00 76.38 163 MET A C 1
ATOM 1299 O O . MET A 1 163 ? 23.220 6.796 -11.661 1.00 76.38 163 MET A O 1
ATOM 1303 N N . ARG A 1 164 ? 21.871 6.427 -9.913 1.00 72.56 164 ARG A N 1
ATOM 1304 C CA . ARG A 1 164 ? 22.150 4.982 -9.832 1.00 72.56 164 ARG A CA 1
ATOM 1305 C C . ARG A 1 164 ? 21.784 4.229 -11.110 1.00 72.56 164 ARG A C 1
ATOM 1307 O O . ARG A 1 164 ? 22.470 3.292 -11.503 1.00 72.56 164 ARG A O 1
ATOM 1314 N N . ARG A 1 165 ? 20.702 4.622 -11.794 1.00 73.19 165 ARG A N 1
ATOM 1315 C CA . ARG A 1 165 ? 20.345 4.052 -13.107 1.00 73.19 165 ARG A CA 1
ATOM 1316 C C . ARG A 1 165 ? 21.370 4.404 -14.177 1.00 73.19 165 ARG A C 1
ATOM 1318 O O . ARG A 1 165 ? 21.570 3.601 -15.084 1.00 73.19 165 ARG A O 1
ATOM 1325 N N . LYS A 1 166 ? 21.963 5.596 -14.110 1.00 77.56 166 LYS A N 1
ATOM 1326 C CA . LYS A 1 166 ? 23.031 6.013 -15.017 1.00 77.56 166 LYS A CA 1
ATOM 1327 C C . LYS A 1 166 ? 24.311 5.225 -14.732 1.00 77.56 166 LYS A C 1
ATOM 1329 O O . LYS A 1 166 ? 24.804 4.581 -15.645 1.00 77.56 166 LYS A O 1
ATOM 1334 N N . GLU A 1 167 ? 24.735 5.153 -13.472 1.00 76.94 167 GLU A N 1
ATOM 1335 C CA . GLU A 1 167 ? 25.891 4.354 -13.033 1.00 76.94 167 GLU A CA 1
ATOM 1336 C C . GLU A 1 167 ? 25.770 2.887 -13.464 1.00 76.94 167 GLU A C 1
ATOM 1338 O O . GLU A 1 167 ? 26.684 2.347 -14.073 1.00 76.94 167 GLU A O 1
ATOM 1343 N N . LEU A 1 168 ? 24.611 2.250 -13.252 1.00 73.44 168 LEU A N 1
ATOM 1344 C CA . LEU A 1 168 ? 24.379 0.869 -13.694 1.00 73.44 168 LEU A CA 1
ATOM 1345 C C . LEU A 1 168 ? 24.461 0.699 -15.218 1.00 73.44 168 LEU A C 1
ATOM 1347 O O . LEU A 1 168 ? 24.909 -0.341 -15.694 1.00 73.44 168 LEU A O 1
ATOM 1351 N N . LYS A 1 169 ? 24.014 1.693 -15.996 1.00 77.56 169 LYS A N 1
ATOM 1352 C CA . LYS A 1 169 ? 24.127 1.665 -17.463 1.00 77.56 169 LYS A CA 1
ATOM 1353 C C . LYS A 1 169 ? 25.565 1.867 -17.927 1.00 77.56 169 LYS A C 1
ATOM 1355 O O . LYS A 1 169 ? 25.951 1.255 -18.919 1.00 77.56 169 LYS A O 1
ATOM 1360 N N . ASP A 1 170 ? 26.314 2.723 -17.243 1.00 77.75 170 ASP A N 1
ATOM 1361 C CA . ASP A 1 170 ? 27.707 3.021 -17.566 1.00 77.75 170 ASP A CA 1
ATOM 1362 C C . ASP A 1 170 ? 28.594 1.808 -17.232 1.00 77.75 170 ASP A C 1
ATOM 1364 O O . ASP A 1 170 ? 29.309 1.335 -18.112 1.00 77.75 170 ASP A O 1
ATOM 1368 N N . ILE A 1 171 ? 28.413 1.189 -16.056 1.00 76.31 171 ILE A N 1
ATOM 1369 C CA . ILE A 1 171 ? 29.066 -0.081 -15.679 1.00 76.31 171 ILE A CA 1
ATOM 1370 C C . ILE A 1 171 ? 28.742 -1.188 -16.688 1.00 76.31 171 ILE A C 1
ATOM 1372 O O . ILE A 1 171 ? 29.637 -1.882 -17.160 1.00 76.31 171 ILE A O 1
ATOM 1376 N N . ALA A 1 172 ? 27.466 -1.350 -17.062 1.00 74.69 172 ALA A N 1
ATOM 1377 C CA . ALA A 1 172 ? 27.084 -2.365 -18.042 1.00 74.69 172 ALA A CA 1
ATOM 1378 C C . ALA A 1 172 ? 27.791 -2.145 -19.390 1.00 74.69 172 ALA A C 1
ATOM 1380 O O . ALA A 1 172 ? 28.270 -3.103 -19.989 1.00 74.69 172 ALA A O 1
ATOM 1381 N N . LYS A 1 173 ? 27.894 -0.896 -19.863 1.00 75.94 173 LYS A N 1
ATOM 1382 C CA . LYS A 1 173 ? 28.601 -0.568 -21.111 1.00 75.94 173 LYS A CA 1
ATOM 1383 C C . LYS A 1 173 ? 30.097 -0.865 -21.043 1.00 75.94 173 LYS A C 1
ATOM 1385 O O . LYS A 1 173 ? 30.629 -1.367 -22.027 1.00 75.94 173 LYS A O 1
ATOM 1390 N N . GLU A 1 174 ? 30.754 -0.558 -19.927 1.00 71.06 174 GLU A N 1
ATOM 1391 C CA . GLU A 1 174 ? 32.178 -0.859 -19.736 1.00 71.06 174 GLU A CA 1
ATOM 1392 C C . GLU A 1 174 ? 32.432 -2.372 -19.752 1.00 71.06 174 GLU A C 1
ATOM 1394 O O . GLU A 1 174 ? 33.292 -2.828 -20.504 1.00 71.06 174 GLU A O 1
ATOM 1399 N N . CYS A 1 175 ? 31.610 -3.168 -19.057 1.00 66.44 175 CYS A N 1
ATOM 1400 C CA . CYS A 1 175 ? 31.716 -4.631 -19.100 1.00 66.44 175 CYS A CA 1
ATOM 1401 C C . CYS A 1 175 ? 31.524 -5.202 -20.518 1.00 66.44 175 CYS A C 1
ATOM 1403 O O . CYS A 1 175 ? 32.271 -6.084 -20.932 1.00 66.44 175 CYS A O 1
ATOM 1405 N N . PHE A 1 176 ? 30.567 -4.679 -21.296 1.00 62.00 176 PHE A N 1
ATOM 1406 C CA . PHE A 1 176 ? 30.352 -5.127 -22.680 1.00 62.00 176 PHE A CA 1
ATOM 1407 C C . PHE A 1 176 ? 31.495 -4.733 -23.633 1.00 62.00 176 PHE A C 1
ATOM 1409 O O . PHE A 1 176 ? 31.741 -5.437 -24.612 1.00 62.00 176 PHE A O 1
ATOM 1416 N N . LEU A 1 177 ? 32.197 -3.626 -23.376 1.00 59.53 177 LEU A N 1
ATOM 1417 C CA . LEU A 1 177 ? 33.351 -3.200 -24.178 1.00 59.53 177 LEU A CA 1
ATOM 1418 C C . LEU A 1 177 ? 34.601 -4.044 -23.886 1.00 59.53 177 LEU A C 1
ATOM 1420 O O . LEU A 1 177 ? 35.349 -4.355 -24.814 1.00 59.53 177 LEU A O 1
ATOM 1424 N N . GLU A 1 178 ? 34.805 -4.456 -22.633 1.00 58.16 178 GLU A N 1
ATOM 1425 C CA . GLU A 1 178 ? 35.907 -5.347 -22.243 1.00 58.16 178 GLU A CA 1
ATOM 1426 C C . GLU A 1 178 ? 35.724 -6.781 -22.768 1.00 58.16 178 GLU A C 1
ATOM 1428 O O . GLU A 1 178 ? 36.702 -7.442 -23.116 1.00 58.16 178 GLU A O 1
ATOM 1433 N N . GLU A 1 179 ? 34.484 -7.265 -22.882 1.00 57.09 179 GLU A N 1
ATOM 1434 C CA . GLU A 1 179 ? 34.190 -8.572 -23.488 1.00 57.09 179 GLU A CA 1
ATOM 1435 C C . GLU A 1 179 ? 34.328 -8.566 -25.018 1.00 57.09 179 GLU A C 1
ATOM 1437 O O . GLU A 1 179 ? 34.700 -9.581 -25.597 1.00 57.09 179 GLU A O 1
ATOM 1442 N N . ALA A 1 180 ? 34.081 -7.432 -25.682 1.00 56.53 180 ALA A N 1
ATOM 1443 C CA . ALA A 1 180 ? 34.205 -7.302 -27.137 1.00 56.53 180 ALA A CA 1
ATOM 1444 C C . ALA A 1 180 ? 35.651 -7.072 -27.630 1.00 56.53 180 ALA A C 1
ATOM 1446 O O . ALA A 1 180 ? 35.892 -7.067 -28.838 1.00 56.53 180 ALA A O 1
ATOM 1447 N N . THR A 1 181 ? 36.601 -6.844 -26.717 1.00 53.62 181 THR A N 1
ATOM 1448 C CA . THR A 1 181 ? 38.029 -6.609 -27.020 1.00 53.62 181 THR A CA 1
ATOM 1449 C C . THR A 1 181 ? 38.953 -7.770 -26.622 1.00 53.62 181 THR A C 1
ATOM 1451 O O . THR A 1 181 ? 40.170 -7.653 -26.785 1.00 53.62 181 THR A O 1
ATOM 1454 N N . LYS A 1 182 ? 38.394 -8.897 -26.160 1.00 46.66 182 LYS A N 1
ATOM 1455 C CA . LYS A 1 182 ? 39.081 -10.194 -26.004 1.00 46.66 182 LYS A CA 1
ATOM 1456 C C . LYS A 1 182 ? 38.803 -11.119 -27.182 1.00 46.66 182 LYS A C 1
ATOM 1458 O O . LYS A 1 182 ? 39.724 -11.901 -27.505 1.00 46.66 182 LYS A O 1
#

Radius of gyration: 18.34 Å; chains: 1; bounding box: 56×39×44 Å